Protein AF-A0A9Q3JWG4-F1 (afdb_monomer_lite)

pLDDT: mean 86.57, std 13.25, range [46.72, 96.75]

Secondary structure (DSSP, 8-state):
------------SS-TTHHHHHHHHHHHTT-B-SHHHHHHHHHHHHHHHHHHHHTTS-S-GGGGHHHHHHTB-HHHHHHHHHHHHHTT-SEEPTTS-EE---HHHHHHHHHHHHHHHHHHHHHHHHTT--

Foldseek 3Di:
DDDDPDPPPPPLPDDLCRLVVLLVVLVVVQADDALVSLVVSVVSLVVHVVSCCVVVSDVDSLVCLVSNLSRHHPVLSVQLVVVCVVVVQWDQDPVRDTDHHDPVVSSVSSNVSNVVVVVVVVVVVVVVVD

Radius of gyration: 19.35 Å; chains: 1; bounding box: 46×36×69 Å

Sequence (130 aa):
MISKWGKVEPERRHRKDSLTRLFNKTQQEAGVKSLSQSRKFIGEYDIISKYLLKYGYIKKENDYHQDVCDSLSPEIRISVTKEMIKDRNMVQAKDGGYILPEMDILRNYIEAELEAAVVIKRKSQLSKSD

Structure (mmCIF, N/CA/C/O backbone):
data_AF-A0A9Q3JWG4-F1
#
_entry.id   AF-A0A9Q3JWG4-F1
#
loop_
_atom_site.group_PDB
_atom_site.id
_atom_site.type_symbol
_atom_site.label_atom_id
_atom_site.label_alt_id
_atom_site.label_comp_id
_atom_site.label_asym_id
_atom_site.label_entity_id
_atom_site.label_seq_id
_atom_site.pdbx_PDB_ins_code
_atom_site.Cartn_x
_atom_site.Cartn_y
_atom_site.Cartn_z
_atom_site.occupancy
_atom_site.B_iso_or_equiv
_atom_site.auth_seq_id
_atom_site.auth_comp_id
_atom_site.auth_asym_id
_atom_site.auth_atom_id
_atom_site.pdbx_PDB_model_num
ATOM 1 N N . MET A 1 1 ? 15.812 2.606 -52.694 1.00 49.75 1 MET A N 1
ATOM 2 C CA . MET A 1 1 ? 16.670 2.526 -51.485 1.00 49.75 1 MET A CA 1
ATOM 3 C C . MET A 1 1 ? 16.708 3.941 -50.912 1.00 49.75 1 MET A C 1
ATOM 5 O O . MET A 1 1 ? 16.956 4.839 -51.692 1.00 49.75 1 MET A O 1
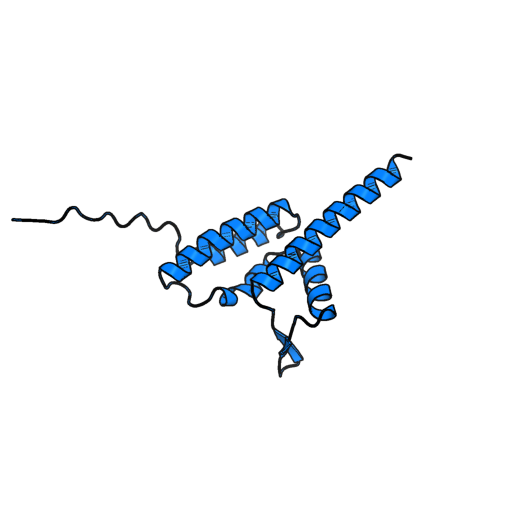ATOM 9 N N . ILE A 1 2 ? 16.356 4.270 -49.669 1.00 47.28 2 ILE A N 1
ATOM 10 C CA . ILE A 1 2 ? 16.669 3.655 -48.375 1.00 47.28 2 ILE A CA 1
ATOM 11 C C . ILE A 1 2 ? 15.504 3.938 -47.408 1.00 47.28 2 ILE A C 1
ATOM 13 O O . ILE A 1 2 ? 15.037 5.066 -47.284 1.00 47.28 2 ILE A O 1
ATOM 17 N N . SER A 1 3 ? 15.047 2.897 -46.714 1.00 49.50 3 SER A N 1
ATOM 18 C CA . SER A 1 3 ? 14.184 2.994 -45.539 1.00 49.50 3 SER A CA 1
ATOM 19 C C . SER A 1 3 ? 14.944 3.598 -44.356 1.00 49.50 3 SER A C 1
ATOM 21 O O . SER A 1 3 ? 16.059 3.151 -44.086 1.00 49.50 3 SER A O 1
ATOM 23 N N . LYS A 1 4 ? 14.294 4.478 -43.591 1.00 46.72 4 LYS A N 1
ATOM 24 C CA . LYS A 1 4 ? 14.112 4.384 -42.127 1.00 46.72 4 LYS A CA 1
ATOM 25 C C . LYS A 1 4 ? 13.615 5.738 -41.630 1.00 46.72 4 LYS A C 1
ATOM 27 O O . LYS A 1 4 ? 14.389 6.598 -41.230 1.00 46.72 4 LYS A O 1
ATOM 32 N N . TRP A 1 5 ? 12.293 5.897 -41.635 1.00 53.66 5 TRP A N 1
ATOM 33 C CA . TRP A 1 5 ? 11.645 6.790 -40.687 1.00 53.66 5 TRP A CA 1
ATOM 34 C C . TRP A 1 5 ? 12.121 6.361 -39.301 1.00 53.66 5 TRP A C 1
ATOM 36 O O . TRP A 1 5 ? 11.843 5.239 -38.868 1.00 53.66 5 TRP A O 1
ATOM 46 N N . GLY A 1 6 ? 12.937 7.206 -38.672 1.00 48.88 6 GLY A N 1
ATOM 47 C CA . GLY A 1 6 ? 13.357 7.021 -37.297 1.00 48.88 6 GLY A CA 1
ATOM 48 C C . GLY A 1 6 ? 12.096 6.908 -36.462 1.00 48.88 6 GLY A C 1
ATOM 49 O O . GLY A 1 6 ? 11.354 7.877 -36.325 1.00 48.88 6 GLY A O 1
ATOM 50 N N . LYS A 1 7 ? 11.818 5.706 -35.954 1.00 48.50 7 LYS A N 1
ATOM 51 C CA . LYS A 1 7 ? 10.892 5.544 -34.842 1.00 48.50 7 LYS A CA 1
ATOM 52 C C . LYS A 1 7 ? 11.484 6.395 -33.730 1.00 48.50 7 LYS A C 1
ATOM 54 O O . LYS A 1 7 ? 12.449 5.974 -33.101 1.00 48.50 7 LYS A O 1
ATOM 59 N N . VAL A 1 8 ? 10.972 7.612 -33.566 1.00 52.56 8 VAL A N 1
ATOM 60 C CA . VAL A 1 8 ? 11.177 8.382 -32.348 1.00 52.56 8 VAL A CA 1
ATOM 61 C C . VAL A 1 8 ? 10.618 7.467 -31.275 1.00 52.56 8 VAL A C 1
ATOM 63 O O . VAL A 1 8 ? 9.410 7.227 -31.227 1.00 52.56 8 VAL A O 1
ATOM 66 N N . GLU A 1 9 ? 11.508 6.811 -30.534 1.00 53.81 9 GLU A N 1
ATOM 67 C CA . GLU A 1 9 ? 11.111 6.067 -29.352 1.00 53.81 9 GLU A CA 1
ATOM 68 C C . GLU A 1 9 ? 10.248 7.027 -28.538 1.00 53.81 9 GLU A C 1
ATOM 70 O O . GLU A 1 9 ? 10.691 8.157 -28.306 1.00 53.81 9 GLU A O 1
ATOM 75 N N . PRO A 1 10 ? 9.000 6.655 -28.197 1.00 56.09 10 PRO A N 1
ATOM 76 C CA . PRO A 1 10 ? 8.144 7.550 -27.442 1.00 56.09 10 PRO A CA 1
ATOM 77 C C . PRO A 1 10 ? 8.937 7.989 -26.216 1.00 56.09 10 PRO A C 1
ATOM 79 O O . PRO A 1 10 ? 9.496 7.128 -25.527 1.00 56.09 10 PRO A O 1
ATOM 82 N N . GLU A 1 11 ? 9.055 9.308 -26.008 1.00 59.81 11 GLU A N 1
ATOM 83 C CA . GLU A 1 11 ? 9.800 9.877 -24.884 1.00 59.81 11 GLU A CA 1
ATOM 84 C C . GLU A 1 11 ? 9.514 9.046 -23.637 1.00 59.81 11 GLU A C 1
ATOM 86 O O . GLU A 1 11 ? 8.351 8.772 -23.322 1.00 59.81 11 GLU A O 1
ATOM 91 N N . ARG A 1 12 ? 10.580 8.561 -22.988 1.00 66.75 12 ARG A N 1
ATOM 92 C CA . ARG A 1 12 ? 10.476 7.619 -21.870 1.00 66.75 12 ARG A CA 1
ATOM 93 C C . ARG A 1 12 ? 9.573 8.220 -20.797 1.00 66.75 12 ARG A C 1
ATOM 95 O O . ARG A 1 12 ? 10.020 9.053 -20.010 1.00 66.75 12 ARG A O 1
ATOM 102 N N . ARG A 1 13 ? 8.308 7.788 -20.775 1.00 79.00 13 ARG A N 1
ATOM 103 C CA . ARG A 1 13 ? 7.252 8.383 -19.944 1.00 79.00 13 ARG A CA 1
ATOM 104 C C . ARG A 1 13 ? 7.598 8.313 -18.457 1.00 79.00 13 ARG A C 1
ATOM 106 O O . ARG A 1 13 ? 7.300 9.242 -17.715 1.00 79.00 13 ARG A O 1
ATOM 113 N N . HIS A 1 14 ? 8.261 7.232 -18.042 1.00 87.69 14 HIS A N 1
ATOM 114 C CA . HIS A 1 14 ? 8.742 7.036 -16.677 1.00 87.69 14 HIS A CA 1
ATOM 115 C C . HIS A 1 14 ? 10.211 6.600 -16.661 1.00 87.69 14 HIS A C 1
ATOM 117 O O . HIS A 1 14 ? 10.724 5.998 -17.610 1.00 87.69 14 HIS A O 1
ATOM 123 N N . ARG A 1 15 ? 10.891 6.927 -15.562 1.00 90.00 15 ARG A N 1
ATOM 124 C CA . ARG A 1 15 ? 12.293 6.599 -15.285 1.00 90.00 15 ARG A CA 1
ATOM 125 C C . ARG A 1 15 ? 12.361 5.481 -14.243 1.00 90.00 15 ARG A C 1
ATOM 127 O O . ARG A 1 15 ? 11.396 5.255 -13.521 1.00 90.00 15 ARG A O 1
ATOM 134 N N . LYS A 1 16 ? 13.513 4.809 -14.131 1.00 87.75 16 LYS A N 1
ATOM 135 C CA . LYS A 1 16 ? 13.725 3.719 -13.154 1.00 87.75 16 LYS A CA 1
ATOM 136 C C . LYS A 1 16 ? 13.395 4.125 -11.712 1.00 87.75 16 LYS A C 1
ATOM 138 O O . LYS A 1 16 ? 12.935 3.301 -10.939 1.00 87.75 16 LYS A O 1
ATOM 143 N N . ASP A 1 17 ? 13.612 5.390 -11.370 1.00 91.75 17 ASP A N 1
ATOM 144 C CA . ASP A 1 17 ? 13.388 5.967 -10.045 1.00 91.75 17 ASP A CA 1
ATOM 145 C C . ASP A 1 17 ? 11.983 6.572 -9.865 1.00 91.75 17 ASP A C 1
ATOM 147 O O . ASP A 1 17 ? 11.707 7.192 -8.841 1.00 91.75 17 ASP A O 1
ATOM 151 N N . SER A 1 18 ? 11.076 6.422 -10.839 1.00 94.12 18 SER A N 1
ATOM 152 C CA . SER A 1 18 ? 9.738 7.022 -10.775 1.00 94.12 18 SER A CA 1
ATOM 153 C C . SER A 1 18 ? 8.909 6.530 -9.585 1.00 94.12 18 SER A C 1
ATOM 155 O O . SER A 1 18 ? 8.219 7.350 -8.985 1.00 94.12 18 SER A O 1
ATOM 157 N N . LEU A 1 19 ? 9.006 5.249 -9.204 1.00 95.06 19 LEU A N 1
ATOM 158 C CA . LEU A 1 19 ? 8.323 4.731 -8.009 1.00 95.06 19 LEU A CA 1
ATOM 159 C C . LEU A 1 19 ? 8.909 5.324 -6.726 1.00 95.06 19 LEU A C 1
ATOM 161 O O . LEU A 1 19 ? 8.174 5.862 -5.910 1.00 95.06 19 LEU A O 1
ATOM 165 N N . THR A 1 20 ? 10.236 5.344 -6.591 1.00 94.31 20 THR A N 1
ATOM 166 C CA . THR A 1 20 ? 10.908 5.966 -5.441 1.00 94.31 20 THR A CA 1
ATOM 167 C C . THR A 1 20 ? 10.521 7.438 -5.280 1.00 94.31 20 THR A C 1
ATOM 169 O O . THR A 1 20 ? 10.262 7.899 -4.172 1.00 94.31 20 THR A O 1
ATOM 172 N N . ARG A 1 21 ? 10.425 8.190 -6.386 1.00 95.75 21 ARG A N 1
ATOM 173 C CA . ARG A 1 21 ? 9.953 9.583 -6.354 1.00 95.75 21 ARG A CA 1
ATOM 174 C C . ARG A 1 21 ? 8.501 9.695 -5.898 1.00 95.75 21 ARG A C 1
ATOM 176 O O . ARG A 1 21 ? 8.196 10.629 -5.162 1.00 95.75 21 ARG A O 1
ATOM 183 N N . LEU A 1 22 ? 7.632 8.782 -6.337 1.00 96.75 22 LEU A N 1
ATOM 184 C CA . LEU A 1 22 ? 6.239 8.731 -5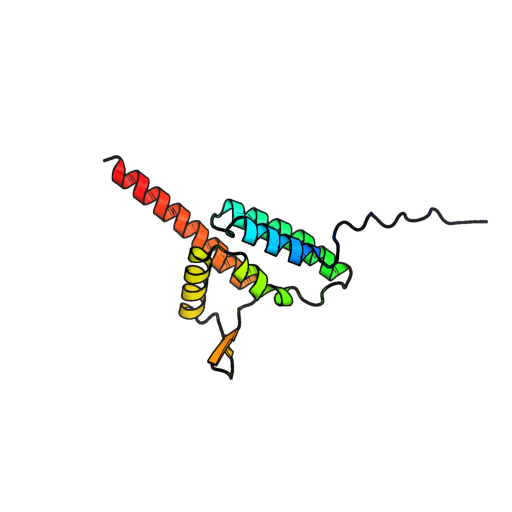.898 1.00 96.75 22 LEU A CA 1
ATOM 185 C C . LEU A 1 22 ? 6.168 8.528 -4.378 1.00 96.75 22 LEU A C 1
ATOM 187 O O . LEU A 1 22 ? 5.575 9.362 -3.701 1.00 96.75 22 LEU A O 1
ATOM 191 N N . PHE A 1 23 ? 6.838 7.506 -3.839 1.00 96.31 23 PHE A N 1
ATOM 192 C CA . PHE A 1 23 ? 6.831 7.215 -2.399 1.00 96.31 23 PHE A CA 1
ATOM 193 C C . PHE A 1 23 ? 7.376 8.379 -1.571 1.00 96.31 23 PHE A C 1
ATOM 195 O O . PHE A 1 23 ? 6.709 8.853 -0.654 1.00 96.31 23 PHE A O 1
ATOM 202 N N . ASN A 1 24 ? 8.538 8.919 -1.953 1.00 95.25 24 ASN A N 1
ATOM 203 C CA . ASN A 1 24 ? 9.152 10.043 -1.247 1.00 95.25 24 ASN A CA 1
ATOM 204 C C . ASN A 1 24 ? 8.243 11.275 -1.231 1.00 95.25 24 ASN A C 1
ATOM 206 O O . ASN A 1 24 ? 8.102 11.929 -0.200 1.00 95.25 24 ASN A O 1
ATOM 210 N N . LYS A 1 25 ? 7.605 11.589 -2.364 1.00 96.62 25 LYS A N 1
ATOM 211 C CA . LYS A 1 25 ? 6.647 12.694 -2.449 1.00 96.62 25 LYS A CA 1
ATOM 212 C C . LYS A 1 25 ? 5.453 12.452 -1.526 1.00 96.62 25 LYS A C 1
ATOM 214 O O . LYS A 1 25 ? 5.070 13.344 -0.777 1.00 96.62 25 LYS A O 1
ATOM 219 N N . THR A 1 26 ? 4.880 11.252 -1.552 1.00 96.19 26 THR A N 1
ATOM 220 C CA . THR A 1 26 ? 3.738 10.900 -0.702 1.00 96.19 26 THR A CA 1
ATOM 221 C C . THR A 1 26 ? 4.088 10.991 0.783 1.00 96.19 26 THR A C 1
ATOM 223 O O . THR A 1 26 ? 3.311 11.543 1.560 1.00 96.19 26 THR A O 1
ATOM 226 N N . GLN A 1 27 ? 5.276 10.537 1.182 1.00 93.12 27 GLN A N 1
ATOM 227 C CA . GLN A 1 27 ? 5.751 10.655 2.561 1.00 93.12 27 GLN A CA 1
ATOM 228 C C . GLN A 1 27 ? 5.991 12.113 2.980 1.00 93.12 27 GLN A C 1
ATOM 230 O O . GLN A 1 27 ? 5.626 12.494 4.092 1.00 93.12 27 GLN A O 1
ATOM 235 N N . GLN A 1 28 ? 6.528 12.953 2.089 1.00 94.00 28 GLN A N 1
ATOM 236 C CA . GLN A 1 28 ? 6.669 14.397 2.333 1.00 94.00 28 GLN A CA 1
ATOM 237 C C . GLN A 1 28 ? 5.314 15.092 2.545 1.00 94.00 28 GLN A C 1
ATOM 239 O O . GLN A 1 28 ? 5.224 16.048 3.311 1.00 94.00 28 GLN A O 1
ATOM 244 N N . GLU A 1 29 ? 4.247 14.586 1.925 1.00 94.25 29 GLU A N 1
ATOM 245 C CA . GLU A 1 29 ? 2.867 15.062 2.092 1.00 94.25 29 GLU A CA 1
ATOM 246 C C . GLU A 1 29 ? 2.147 14.440 3.316 1.00 94.25 29 GLU A C 1
ATOM 248 O O . GLU A 1 29 ? 0.917 14.488 3.413 1.00 94.25 29 GLU A O 1
ATOM 253 N N . ALA A 1 30 ? 2.907 13.891 4.275 1.00 93.38 30 ALA A N 1
ATOM 254 C CA . ALA A 1 30 ? 2.439 13.205 5.488 1.00 93.38 30 ALA A CA 1
ATOM 255 C C . ALA A 1 30 ? 1.687 11.878 5.248 1.00 93.38 30 ALA A C 1
ATOM 257 O O . ALA A 1 30 ? 0.967 11.394 6.128 1.00 93.38 30 ALA A O 1
ATOM 258 N N . GLY A 1 31 ? 1.880 11.273 4.077 1.00 95.19 31 GLY A N 1
ATOM 259 C CA . GLY A 1 31 ? 1.326 9.974 3.720 1.00 95.19 31 GLY A CA 1
ATOM 260 C C . GLY A 1 31 ? -0.147 9.998 3.305 1.00 95.19 31 GLY A C 1
ATOM 261 O O . GLY A 1 31 ? -0.873 10.991 3.426 1.00 95.19 31 GLY A O 1
ATOM 262 N N . VAL A 1 32 ? -0.609 8.857 2.798 1.00 96.19 32 VAL A N 1
ATOM 263 C CA . VAL A 1 32 ? -2.007 8.648 2.406 1.00 96.19 32 VAL A CA 1
ATOM 264 C C . VAL A 1 32 ? -2.888 8.538 3.652 1.00 96.19 32 VAL A C 1
ATOM 266 O O . VAL A 1 32 ? -2.728 7.618 4.449 1.00 96.19 32 VAL A O 1
ATOM 269 N N . LYS A 1 33 ? -3.850 9.459 3.801 1.00 94.88 33 LYS A N 1
ATOM 270 C CA . LYS A 1 33 ? -4.779 9.522 4.950 1.00 94.88 33 LYS A CA 1
ATOM 271 C C . LYS A 1 33 ? -6.259 9.589 4.567 1.00 94.88 33 LYS A C 1
ATOM 273 O O . LYS A 1 33 ? -7.117 9.767 5.424 1.00 94.88 33 LYS A O 1
ATOM 278 N N . SER A 1 34 ? -6.580 9.529 3.276 1.00 94.06 34 SER A N 1
ATOM 279 C CA . SER A 1 34 ? -7.959 9.629 2.791 1.00 94.06 34 SER A CA 1
ATOM 280 C C . SER A 1 34 ? -8.192 8.769 1.558 1.00 94.06 34 SER A C 1
ATOM 282 O O . SER A 1 34 ? -7.267 8.506 0.788 1.00 94.06 34 SER A O 1
ATOM 284 N N . LEU A 1 35 ? -9.453 8.397 1.333 1.00 93.31 35 LEU A N 1
ATOM 285 C CA . LEU A 1 35 ? -9.866 7.582 0.189 1.00 93.31 35 LEU A CA 1
ATOM 286 C C . LEU A 1 35 ? -9.472 8.214 -1.158 1.00 93.31 35 LEU A C 1
ATOM 288 O O . LEU A 1 35 ? -8.973 7.533 -2.048 1.00 93.31 35 LEU A O 1
ATOM 292 N N . SER A 1 36 ? -9.629 9.536 -1.294 1.00 93.56 36 SER A N 1
ATOM 293 C CA . SER A 1 36 ? -9.237 10.268 -2.509 1.00 93.56 36 SER A CA 1
ATOM 294 C C . SER A 1 36 ? -7.724 10.217 -2.753 1.00 93.56 36 SER A C 1
ATOM 296 O O . SER A 1 36 ? -7.279 9.928 -3.865 1.00 93.56 36 SER A O 1
ATOM 298 N N . GLN A 1 37 ? -6.921 10.428 -1.702 1.00 95.62 37 GLN A N 1
ATOM 299 C CA . GLN A 1 37 ? -5.464 10.315 -1.799 1.00 95.62 37 GLN A CA 1
ATOM 300 C C . GLN A 1 37 ? -5.028 8.891 -2.147 1.00 95.62 3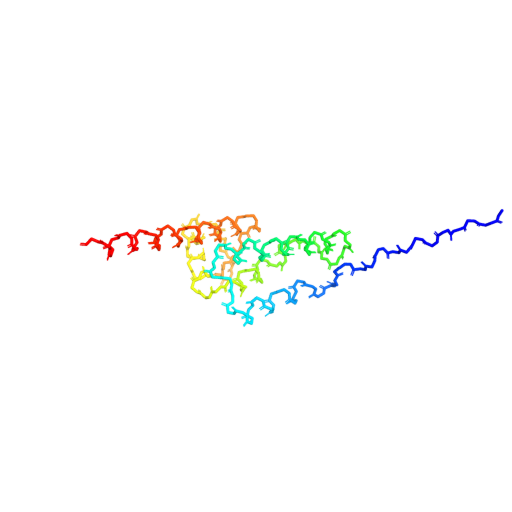7 GLN A C 1
ATOM 302 O O . GLN A 1 37 ? -4.134 8.737 -2.970 1.00 95.62 37 GLN A O 1
ATOM 307 N N . SER A 1 38 ? -5.677 7.871 -1.577 1.00 95.00 38 SER A N 1
ATOM 308 C CA . SER A 1 38 ? -5.379 6.468 -1.881 1.00 95.00 38 SER A CA 1
ATOM 309 C C . SER A 1 38 ? -5.639 6.144 -3.345 1.00 95.00 38 SER A C 1
ATOM 311 O O . SER A 1 38 ? -4.741 5.677 -4.037 1.00 95.00 38 SER A O 1
ATOM 313 N N . ARG A 1 39 ? -6.816 6.502 -3.873 1.00 94.69 39 ARG A N 1
ATOM 314 C CA . ARG A 1 39 ? -7.153 6.272 -5.288 1.00 94.69 39 ARG A CA 1
ATOM 315 C C . ARG A 1 39 ? -6.176 6.955 -6.238 1.00 94.69 39 ARG A C 1
ATOM 317 O O . ARG A 1 39 ? -5.758 6.354 -7.224 1.00 94.69 39 ARG A O 1
ATOM 324 N N . LYS A 1 40 ? -5.778 8.191 -5.925 1.00 95.69 40 LYS A N 1
ATOM 325 C CA . LYS A 1 40 ? -4.761 8.911 -6.698 1.00 95.69 40 LYS A CA 1
ATOM 326 C C . LYS A 1 40 ? -3.404 8.206 -6.634 1.00 95.69 40 LYS A C 1
ATOM 328 O O . LYS A 1 40 ? -2.802 7.962 -7.674 1.00 95.69 40 LYS A O 1
ATOM 333 N N . PHE A 1 41 ? -2.945 7.865 -5.433 1.00 96.38 41 PHE A N 1
ATOM 334 C CA . PHE A 1 41 ? -1.665 7.200 -5.209 1.00 96.38 41 PHE A CA 1
ATOM 335 C C . PHE A 1 41 ? -1.593 5.835 -5.906 1.00 96.38 41 PHE A C 1
ATOM 337 O O . PHE A 1 41 ? -0.660 5.601 -6.668 1.00 96.38 41 PHE A O 1
ATOM 344 N N . ILE A 1 42 ? -2.597 4.972 -5.720 1.00 95.06 42 ILE A N 1
ATOM 345 C CA . ILE A 1 42 ? -2.667 3.649 -6.355 1.00 95.06 42 ILE A CA 1
ATOM 346 C C . ILE A 1 42 ? -2.761 3.771 -7.879 1.00 95.06 42 ILE A C 1
ATOM 348 O O . ILE A 1 42 ? -2.088 3.028 -8.588 1.00 95.06 42 ILE A O 1
ATOM 352 N N . GLY A 1 43 ? -3.521 4.741 -8.397 1.00 94.94 43 GLY A N 1
ATOM 353 C CA . GLY A 1 43 ? -3.586 5.002 -9.835 1.00 94.94 43 GLY A CA 1
ATOM 354 C C . GLY A 1 43 ? -2.236 5.424 -10.426 1.00 94.94 43 GLY A C 1
ATOM 355 O O . GLY A 1 43 ? -1.827 4.905 -11.465 1.00 94.94 43 GLY A O 1
ATOM 356 N N . GLU A 1 44 ? -1.514 6.334 -9.763 1.00 95.62 44 GLU A N 1
ATOM 357 C CA . GLU A 1 44 ? -0.161 6.733 -10.175 1.00 95.62 44 GLU A CA 1
ATOM 358 C C . GLU A 1 44 ? 0.825 5.557 -10.078 1.00 95.62 44 GLU A C 1
ATOM 360 O O . GLU A 1 44 ? 1.575 5.308 -11.026 1.00 95.62 44 GLU A O 1
ATOM 365 N N . TYR A 1 45 ? 0.781 4.798 -8.979 1.00 95.50 45 TYR A N 1
ATOM 366 C CA . TYR A 1 45 ? 1.585 3.594 -8.783 1.00 95.50 45 TYR A CA 1
ATOM 367 C C . TYR A 1 45 ? 1.354 2.579 -9.908 1.00 95.50 45 TYR A C 1
ATOM 369 O O . TYR A 1 45 ? 2.323 2.148 -10.524 1.00 95.50 45 TYR A O 1
ATOM 377 N N . ASP A 1 46 ? 0.098 2.269 -10.244 1.00 94.12 46 ASP A N 1
ATOM 378 C CA . ASP A 1 46 ? -0.270 1.320 -11.301 1.00 94.12 46 ASP A CA 1
ATOM 379 C C . ASP A 1 46 ? 0.273 1.710 -12.670 1.00 94.12 46 ASP A C 1
ATOM 381 O O . ASP A 1 46 ? 0.744 0.868 -13.437 1.00 94.12 46 ASP A O 1
ATOM 385 N N . ILE A 1 47 ? 0.178 2.993 -13.010 1.00 94.38 47 ILE A N 1
ATOM 386 C CA . ILE A 1 47 ? 0.663 3.501 -14.293 1.00 94.38 47 ILE A CA 1
ATOM 387 C C . ILE A 1 47 ? 2.186 3.345 -14.370 1.00 94.38 47 ILE A C 1
ATOM 389 O O . ILE A 1 47 ? 2.712 2.884 -15.389 1.00 94.38 47 ILE A O 1
ATOM 393 N N . ILE A 1 48 ? 2.892 3.701 -13.293 1.00 94.94 48 ILE A N 1
ATOM 394 C CA . ILE A 1 48 ? 4.351 3.628 -13.235 1.00 94.94 48 ILE A CA 1
ATOM 395 C C . ILE A 1 48 ? 4.815 2.165 -13.200 1.00 94.94 48 ILE A C 1
ATOM 397 O O . ILE A 1 48 ? 5.661 1.790 -14.011 1.00 94.94 48 ILE A O 1
ATOM 401 N N . SER A 1 49 ? 4.272 1.326 -12.316 1.00 93.56 49 SER A N 1
ATOM 402 C CA . SER A 1 49 ? 4.686 -0.072 -12.137 1.00 93.56 49 SER A CA 1
ATOM 403 C C . SER A 1 49 ? 4.480 -0.886 -13.416 1.00 93.56 49 SER A C 1
ATOM 405 O O . SER A 1 49 ? 5.412 -1.552 -13.872 1.00 93.56 49 SER A O 1
ATOM 407 N N . LYS A 1 50 ? 3.326 -0.741 -14.086 1.00 93.00 50 LYS A N 1
ATOM 408 C CA . LYS A 1 50 ? 3.050 -1.385 -15.383 1.00 93.00 50 LYS A CA 1
ATOM 409 C C . LYS A 1 50 ? 4.051 -0.966 -16.451 1.00 93.00 50 LYS A C 1
ATOM 411 O O . LYS A 1 50 ? 4.503 -1.803 -17.234 1.00 93.00 50 LYS A O 1
ATOM 416 N N . TYR A 1 51 ? 4.421 0.316 -16.493 1.00 93.75 51 TYR A N 1
ATOM 417 C CA . TYR A 1 51 ? 5.463 0.784 -17.401 1.00 93.75 51 TYR A CA 1
ATOM 418 C C . TYR A 1 51 ? 6.815 0.145 -17.057 1.00 93.75 51 TYR A C 1
ATOM 420 O O . TYR A 1 51 ? 7.473 -0.409 -17.935 1.00 93.75 51 TYR A O 1
ATOM 428 N N . LEU A 1 52 ? 7.231 0.178 -15.791 1.00 92.75 52 LEU A N 1
ATOM 429 C CA . LEU A 1 52 ? 8.528 -0.357 -15.381 1.00 92.75 52 LEU A CA 1
ATOM 430 C C . LEU A 1 52 ? 8.642 -1.870 -15.622 1.00 92.75 52 LEU A C 1
ATOM 432 O O . LEU A 1 52 ? 9.687 -2.314 -16.094 1.00 92.75 52 LEU A O 1
ATOM 436 N N . LEU A 1 53 ? 7.575 -2.640 -15.386 1.00 92.62 53 LEU A N 1
ATOM 437 C CA . LEU A 1 53 ? 7.503 -4.068 -15.713 1.00 92.62 53 LEU A CA 1
ATOM 438 C C . LEU A 1 53 ? 7.636 -4.301 -17.220 1.00 92.62 53 LEU A C 1
ATOM 440 O O . LEU A 1 53 ? 8.478 -5.083 -17.657 1.00 92.62 53 LEU A O 1
ATOM 444 N N . LYS A 1 54 ? 6.851 -3.577 -18.031 1.00 92.31 54 LYS A N 1
ATOM 445 C CA . LYS A 1 54 ? 6.850 -3.716 -19.497 1.00 92.31 54 LYS A CA 1
ATOM 446 C C . LYS A 1 54 ? 8.231 -3.488 -20.115 1.00 92.31 54 LYS A C 1
ATOM 448 O O . LYS A 1 54 ? 8.570 -4.137 -21.100 1.00 92.31 54 LYS A O 1
ATOM 453 N N . TYR A 1 55 ? 9.011 -2.566 -19.555 1.00 90.88 55 TYR A N 1
ATOM 454 C CA . TYR A 1 55 ? 10.355 -2.236 -20.033 1.00 90.88 55 TYR A CA 1
ATOM 455 C C . TYR A 1 55 ? 11.477 -2.945 -19.254 1.00 90.88 55 TYR A C 1
ATOM 457 O O . TYR A 1 55 ? 12.649 -2.631 -19.456 1.00 90.88 55 TYR A O 1
ATOM 465 N N . GLY A 1 56 ? 11.144 -3.902 -18.379 1.00 89.94 56 GLY A N 1
ATOM 466 C CA . GLY A 1 56 ? 12.122 -4.722 -17.657 1.00 89.94 56 GLY A CA 1
ATOM 467 C C . GLY A 1 56 ? 12.959 -3.955 -16.631 1.00 89.94 56 GLY A C 1
ATOM 468 O O . GLY A 1 56 ? 14.056 -4.386 -16.278 1.00 89.94 56 GLY A O 1
ATOM 469 N N . TYR A 1 57 ? 12.476 -2.804 -16.163 1.00 90.12 57 TYR A N 1
ATOM 470 C CA . TYR A 1 57 ? 13.133 -2.031 -15.110 1.00 90.12 57 TYR A CA 1
ATOM 471 C C . TYR A 1 57 ? 12.922 -2.631 -13.722 1.00 90.12 57 TYR A C 1
ATOM 473 O O . TYR A 1 57 ? 13.784 -2.463 -12.863 1.00 90.12 57 TYR A O 1
ATOM 481 N N . ILE A 1 58 ? 11.813 -3.343 -13.530 1.00 89.62 58 ILE A N 1
ATOM 482 C CA . ILE A 1 58 ? 11.497 -4.114 -12.325 1.00 89.62 58 ILE A CA 1
ATOM 483 C C . ILE A 1 58 ? 11.037 -5.510 -12.743 1.00 89.62 58 ILE A C 1
ATOM 485 O O . ILE A 1 58 ? 10.584 -5.699 -13.875 1.00 89.62 58 ILE A O 1
ATOM 489 N N . LYS A 1 59 ? 11.193 -6.498 -11.858 1.00 86.44 59 LYS A N 1
ATOM 490 C CA . LYS A 1 59 ? 10.885 -7.904 -12.167 1.00 86.44 59 LYS A CA 1
ATOM 491 C C . LYS A 1 59 ? 9.502 -8.316 -11.683 1.00 86.44 59 LYS A C 1
ATOM 493 O O . LYS A 1 59 ? 8.864 -9.139 -12.335 1.00 86.44 59 LYS A O 1
ATOM 498 N N . LYS A 1 60 ? 9.065 -7.776 -10.545 1.00 86.44 60 LYS A N 1
ATOM 499 C CA . LYS A 1 60 ? 7.773 -8.066 -9.928 1.00 86.44 60 LYS A CA 1
ATOM 500 C C . LYS A 1 60 ? 7.207 -6.801 -9.298 1.00 86.44 60 LYS A C 1
ATOM 502 O O . LYS A 1 60 ? 7.951 -5.921 -8.880 1.00 86.44 60 LYS A O 1
ATOM 507 N N . GLU A 1 61 ? 5.885 -6.725 -9.236 1.00 78.81 61 GLU A N 1
ATOM 508 C CA . GLU A 1 61 ? 5.189 -5.647 -8.530 1.00 78.81 61 GLU A CA 1
ATOM 509 C C . GLU A 1 61 ? 5.420 -5.742 -7.012 1.00 78.81 61 GLU A C 1
ATOM 511 O O . GLU A 1 61 ? 5.597 -4.726 -6.339 1.00 78.81 61 GLU A O 1
ATOM 516 N N . ASN A 1 62 ? 5.550 -6.976 -6.508 1.00 81.75 62 ASN A N 1
ATOM 517 C CA . ASN A 1 62 ? 5.682 -7.252 -5.081 1.00 81.75 62 ASN A CA 1
ATOM 518 C C . ASN A 1 62 ? 6.944 -6.721 -4.415 1.00 81.75 62 ASN A C 1
ATOM 520 O O . ASN A 1 62 ? 6.995 -6.618 -3.191 1.00 81.75 62 ASN A O 1
ATOM 524 N N . ASP A 1 63 ? 7.937 -6.336 -5.211 1.00 85.81 63 ASP A N 1
ATOM 525 C CA . ASP A 1 63 ? 9.169 -5.738 -4.708 1.00 85.81 63 ASP A CA 1
ATOM 526 C C . ASP A 1 63 ? 8.898 -4.402 -3.970 1.00 85.81 63 ASP A C 1
ATOM 528 O O . ASP A 1 63 ? 9.776 -3.921 -3.263 1.00 85.81 63 ASP A O 1
ATOM 532 N N . TYR A 1 64 ? 7.686 -3.833 -4.089 1.00 90.81 64 TYR A N 1
ATOM 533 C CA . TYR A 1 64 ? 7.296 -2.532 -3.529 1.00 90.81 64 TYR A CA 1
ATOM 534 C C . TYR A 1 64 ? 6.173 -2.573 -2.479 1.00 90.81 64 TYR A C 1
ATOM 536 O O . TYR A 1 64 ? 5.635 -1.522 -2.126 1.00 90.81 64 TYR A O 1
ATOM 544 N N . HIS A 1 65 ? 5.781 -3.746 -1.964 1.00 91.50 65 HIS A N 1
ATOM 545 C CA . HIS A 1 65 ? 4.722 -3.831 -0.937 1.00 91.50 65 HIS A CA 1
ATOM 546 C C . HIS A 1 65 ? 5.044 -2.991 0.296 1.00 91.50 65 HIS A C 1
ATOM 548 O O . HIS A 1 65 ? 4.185 -2.291 0.832 1.00 91.50 65 HIS A O 1
ATOM 554 N N . GLN A 1 66 ? 6.302 -3.061 0.732 1.00 92.00 66 GLN A N 1
ATOM 555 C CA . GLN A 1 66 ? 6.770 -2.328 1.895 1.00 92.00 66 GLN A CA 1
ATOM 556 C C . GLN A 1 66 ? 6.705 -0.818 1.646 1.00 92.00 6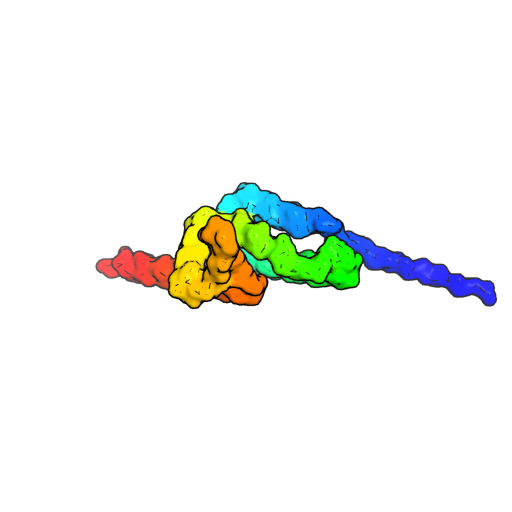6 GLN A C 1
ATOM 558 O O . GLN A 1 66 ? 6.163 -0.094 2.474 1.00 92.00 66 GLN A O 1
ATOM 563 N N . ASP A 1 67 ? 7.150 -0.350 0.476 1.00 94.94 67 ASP A N 1
ATOM 564 C CA . ASP A 1 67 ? 7.091 1.068 0.113 1.00 94.94 67 ASP A CA 1
ATOM 565 C C . ASP A 1 67 ? 5.652 1.600 0.023 1.00 94.94 67 ASP A C 1
ATOM 567 O O . ASP A 1 67 ? 5.373 2.735 0.415 1.00 94.94 67 ASP A O 1
ATOM 571 N N . VAL A 1 68 ? 4.715 0.779 -0.462 1.00 95.00 68 VAL A N 1
ATOM 572 C CA . VAL A 1 68 ? 3.283 1.112 -0.477 1.00 95.00 68 VAL A CA 1
ATOM 573 C C . VAL A 1 68 ? 2.750 1.244 0.949 1.00 95.00 68 VAL A C 1
ATOM 575 O O . VAL A 1 68 ? 2.117 2.253 1.262 1.00 95.00 68 VAL A O 1
ATOM 578 N N . CYS A 1 69 ? 3.050 0.283 1.827 1.00 93.75 69 CYS A N 1
ATOM 579 C CA . CYS A 1 69 ? 2.703 0.357 3.248 1.00 93.75 69 CYS A CA 1
ATOM 580 C C . CYS A 1 69 ? 3.299 1.597 3.926 1.00 93.75 69 CYS A C 1
ATOM 582 O O . CYS A 1 69 ? 2.613 2.273 4.692 1.00 93.75 69 CYS A O 1
ATOM 584 N N . ASP A 1 70 ? 4.555 1.926 3.633 1.00 94.06 70 ASP A N 1
ATOM 585 C CA . ASP A 1 70 ? 5.261 3.065 4.222 1.00 94.06 70 ASP A CA 1
ATOM 586 C C . ASP A 1 70 ? 4.853 4.418 3.631 1.00 94.06 70 ASP A C 1
ATOM 588 O O . ASP A 1 70 ? 5.161 5.463 4.208 1.00 94.06 70 ASP A O 1
ATOM 592 N N . SER A 1 71 ? 4.119 4.415 2.519 1.00 96.06 71 SER A N 1
ATOM 593 C CA . SER A 1 71 ? 3.498 5.610 1.939 1.00 96.06 71 SER A CA 1
ATOM 594 C C . SER A 1 71 ? 2.166 5.973 2.610 1.00 96.06 71 SER A C 1
ATOM 596 O O . SER A 1 71 ? 1.631 7.061 2.383 1.00 96.06 71 SER A O 1
ATOM 598 N N . LEU A 1 72 ? 1.607 5.092 3.442 1.00 96.56 72 LEU A N 1
ATOM 599 C CA . LEU A 1 72 ? 0.419 5.383 4.244 1.00 96.56 72 LEU A CA 1
ATOM 600 C C . LEU A 1 72 ? 0.761 6.333 5.396 1.00 96.56 72 LEU A C 1
ATOM 602 O O . LEU A 1 72 ? 1.885 6.348 5.902 1.00 96.56 72 LEU A O 1
ATOM 606 N N . SER A 1 73 ? -0.221 7.109 5.860 1.00 96.06 73 SER A N 1
ATOM 607 C CA . SER A 1 73 ? -0.042 7.838 7.116 1.00 96.06 73 SER A CA 1
ATOM 608 C C . SER A 1 73 ? 0.154 6.846 8.277 1.00 96.06 73 SER A C 1
ATOM 610 O O . SER A 1 73 ? -0.367 5.725 8.221 1.00 96.06 73 SER A O 1
ATOM 612 N N . PRO A 1 74 ? 0.869 7.222 9.355 1.00 94.88 74 PRO A N 1
ATOM 613 C CA . PRO A 1 74 ? 1.135 6.307 10.466 1.00 94.88 74 PRO A CA 1
ATOM 614 C C . PRO A 1 74 ? -0.130 5.678 11.064 1.00 94.88 74 PRO A C 1
ATOM 616 O O . PRO A 1 74 ? -0.131 4.490 11.378 1.00 94.88 74 PRO A O 1
ATOM 619 N N . GLU A 1 75 ? -1.208 6.456 11.175 1.00 93.44 75 GLU A N 1
ATOM 620 C CA . GLU A 1 75 ? -2.506 6.008 11.693 1.00 93.44 75 GLU A CA 1
ATOM 621 C C . GLU A 1 75 ? -3.117 4.911 10.813 1.00 93.44 75 GLU A C 1
ATOM 623 O O . GLU A 1 75 ? -3.446 3.832 11.309 1.00 93.44 75 GLU A O 1
ATOM 628 N N . ILE A 1 76 ? -3.194 5.153 9.499 1.00 95.75 76 ILE A N 1
ATOM 629 C CA . ILE A 1 76 ? -3.755 4.195 8.541 1.00 95.75 76 ILE A CA 1
ATOM 630 C C . ILE A 1 76 ? -2.877 2.948 8.456 1.00 95.75 76 ILE A C 1
ATOM 632 O O . ILE A 1 76 ? -3.396 1.837 8.503 1.00 95.75 76 ILE A O 1
ATOM 636 N N . ARG A 1 77 ? -1.548 3.105 8.416 1.00 95.00 77 ARG A N 1
ATOM 637 C CA . ARG A 1 77 ? -0.602 1.981 8.381 1.00 95.00 77 ARG A CA 1
ATOM 638 C C . ARG A 1 77 ? -0.788 1.046 9.571 1.00 95.00 77 ARG A C 1
ATOM 640 O O . ARG A 1 77 ? -0.838 -0.169 9.391 1.00 95.00 77 ARG A O 1
ATOM 647 N N . ILE A 1 78 ? -0.889 1.599 10.782 1.00 94.75 78 ILE A N 1
ATOM 648 C CA . ILE A 1 78 ? -1.108 0.810 12.000 1.00 94.75 78 ILE A CA 1
ATOM 649 C C . ILE A 1 78 ? -2.445 0.070 11.926 1.00 94.75 78 ILE A C 1
ATOM 651 O O . ILE A 1 78 ? -2.485 -1.116 12.247 1.00 94.75 78 ILE A O 1
ATOM 655 N N . SER A 1 79 ? -3.517 0.750 11.513 1.00 94.62 79 SER A N 1
ATOM 656 C CA . SER A 1 79 ? -4.853 0.150 11.442 1.00 94.62 79 SER A CA 1
ATOM 657 C C . SER A 1 79 ? -4.914 -0.992 10.420 1.00 94.62 79 SER A C 1
ATOM 659 O O . SER A 1 79 ? -5.228 -2.128 10.774 1.00 94.62 79 SER A O 1
ATOM 661 N N . VAL A 1 80 ? -4.451 -0.734 9.192 1.00 94.19 80 VAL A N 1
ATOM 662 C CA . VAL A 1 80 ? -4.359 -1.722 8.105 1.00 94.19 80 VAL A CA 1
ATOM 663 C C . VAL A 1 80 ? -3.522 -2.933 8.521 1.00 94.19 80 VAL A C 1
ATOM 665 O O . VAL A 1 80 ? -3.944 -4.071 8.336 1.00 94.19 80 VAL A O 1
ATOM 668 N N . THR A 1 81 ? -2.359 -2.716 9.145 1.00 92.69 81 THR A N 1
ATOM 669 C CA . THR A 1 81 ? -1.489 -3.816 9.600 1.00 92.69 81 THR A CA 1
ATOM 670 C C . THR A 1 81 ? -2.169 -4.671 10.668 1.00 92.69 81 THR A C 1
ATOM 672 O O . THR A 1 81 ? -2.078 -5.896 10.626 1.00 92.69 81 THR A O 1
ATOM 675 N N . LYS A 1 82 ? -2.880 -4.051 11.618 1.00 93.06 82 LYS A N 1
ATOM 676 C CA . LYS A 1 82 ? -3.611 -4.783 12.661 1.00 93.06 82 LYS A CA 1
ATOM 677 C C . LYS A 1 82 ? -4.705 -5.669 12.076 1.00 93.06 82 LYS A C 1
ATOM 679 O O . LYS A 1 82 ? -4.797 -6.827 12.479 1.00 93.06 82 LYS A O 1
ATOM 684 N N . GLU A 1 83 ? -5.495 -5.157 11.135 1.00 93.38 83 GLU A N 1
ATOM 685 C CA . GLU A 1 83 ? -6.552 -5.948 10.495 1.00 93.38 83 GLU A CA 1
ATOM 686 C C . GLU A 1 83 ? -5.967 -7.083 9.638 1.00 93.38 83 GLU A C 1
ATOM 688 O O . GLU A 1 83 ? -6.421 -8.220 9.747 1.00 93.38 83 GLU A O 1
ATOM 693 N N . MET A 1 84 ? -4.873 -6.848 8.901 1.00 94.19 84 MET A N 1
ATOM 694 C CA . MET A 1 84 ? -4.196 -7.920 8.152 1.00 94.19 84 MET A CA 1
ATOM 695 C C . MET A 1 84 ? -3.642 -9.036 9.056 1.00 94.19 84 MET A C 1
ATOM 697 O O . MET A 1 84 ? -3.730 -10.215 8.703 1.00 94.19 84 MET A O 1
ATOM 701 N N . ILE A 1 85 ? -3.079 -8.695 10.224 1.00 90.25 85 ILE A N 1
ATOM 702 C CA . ILE A 1 85 ? -2.610 -9.685 11.213 1.00 90.25 85 ILE A CA 1
ATOM 703 C C . ILE A 1 85 ? -3.793 -10.470 11.784 1.00 90.25 85 ILE A C 1
ATOM 705 O O . ILE A 1 85 ? -3.742 -11.698 11.872 1.00 90.25 85 ILE A O 1
ATOM 709 N N . LYS A 1 86 ? -4.858 -9.766 12.174 1.00 90.88 86 LYS A N 1
ATOM 710 C CA . LYS A 1 86 ? -6.068 -10.349 12.764 1.00 90.88 86 LYS A CA 1
ATOM 711 C C . LYS A 1 86 ? -6.727 -11.362 11.829 1.00 90.88 86 LYS A C 1
ATOM 713 O O . LYS A 1 86 ? -7.099 -12.444 12.279 1.00 90.88 86 LYS A O 1
ATOM 718 N N . ASP A 1 87 ? -6.770 -11.055 10.538 1.00 91.25 87 ASP A N 1
ATOM 719 C CA . ASP A 1 87 ? -7.332 -11.931 9.507 1.00 91.25 87 ASP A CA 1
ATOM 720 C C . ASP A 1 87 ? -6.352 -13.020 9.033 1.00 91.25 87 ASP A C 1
ATOM 722 O O . ASP A 1 87 ? -6.677 -13.804 8.143 1.00 91.25 87 ASP A O 1
ATOM 726 N N . ARG A 1 88 ? -5.156 -13.110 9.640 1.00 86.31 88 ARG A N 1
ATOM 727 C CA . ARG A 1 88 ? -4.078 -14.060 9.295 1.00 86.31 88 ARG A CA 1
ATOM 728 C C . ARG A 1 88 ? -3.593 -13.957 7.846 1.00 86.31 88 ARG A C 1
ATOM 730 O O . ARG A 1 88 ? -3.056 -14.921 7.305 1.00 86.31 88 ARG A O 1
ATOM 737 N N . ASN A 1 89 ? -3.731 -12.781 7.243 1.00 87.38 89 ASN A N 1
ATOM 738 C CA . ASN A 1 89 ? -3.257 -12.513 5.887 1.00 87.38 89 ASN A CA 1
ATOM 739 C C . ASN A 1 89 ? -1.778 -12.108 5.836 1.00 87.38 89 ASN A C 1
ATOM 741 O O . ASN A 1 89 ? -1.199 -12.046 4.756 1.00 87.38 89 ASN A O 1
ATOM 745 N N . MET A 1 90 ? -1.134 -11.889 6.986 1.00 87.69 90 MET A N 1
ATOM 746 C CA . MET A 1 90 ? 0.323 -11.774 7.074 1.00 87.69 90 MET A CA 1
ATOM 747 C C . MET A 1 90 ? 0.936 -13.101 7.520 1.00 87.69 90 MET A C 1
ATOM 749 O O . MET A 1 90 ? 0.628 -13.609 8.600 1.00 87.69 90 MET A O 1
ATOM 753 N N . VAL A 1 91 ? 1.832 -13.655 6.703 1.00 86.44 91 VAL A N 1
ATOM 754 C CA . VAL A 1 91 ? 2.530 -14.907 7.025 1.00 86.44 91 VAL A CA 1
ATOM 755 C C . VAL A 1 91 ? 3.662 -14.613 7.999 1.00 86.44 91 VAL A C 1
ATOM 757 O O . VAL A 1 91 ? 4.460 -13.708 7.767 1.00 86.44 91 VAL A O 1
ATOM 760 N N . GLN A 1 92 ? 3.768 -15.391 9.075 1.00 85.81 92 GLN A N 1
ATOM 761 C CA . GLN A 1 92 ? 4.895 -15.264 9.992 1.00 85.81 92 GLN A CA 1
ATOM 762 C C . GLN A 1 92 ? 6.173 -15.804 9.335 1.00 85.81 92 GLN A C 1
ATOM 764 O O . GLN A 1 92 ? 6.229 -16.949 8.878 1.00 85.81 92 GLN A O 1
ATOM 769 N N . ALA A 1 93 ? 7.202 -14.969 9.279 1.00 86.62 93 ALA A N 1
ATOM 770 C CA . ALA A 1 93 ? 8.526 -15.348 8.825 1.00 86.62 93 ALA A CA 1
ATOM 771 C C . ALA A 1 93 ? 9.254 -16.183 9.891 1.00 86.62 93 ALA A C 1
ATOM 773 O O . ALA A 1 93 ? 8.905 -16.195 11.072 1.00 86.62 93 ALA A O 1
ATOM 774 N N . LYS A 1 94 ? 10.303 -16.897 9.467 1.00 85.88 94 LYS A N 1
ATOM 775 C CA . LYS A 1 94 ? 11.087 -17.784 10.348 1.00 85.88 94 LYS A CA 1
ATOM 776 C C . LYS A 1 94 ? 11.818 -17.043 11.471 1.00 85.88 94 LYS A C 1
ATOM 778 O O . LYS A 1 94 ? 12.159 -17.659 12.473 1.00 85.88 94 LYS A O 1
ATOM 783 N N . ASP A 1 95 ? 12.069 -15.753 11.291 1.00 87.44 95 ASP A N 1
ATOM 784 C CA . ASP A 1 95 ? 12.679 -14.854 12.273 1.00 87.44 95 ASP A CA 1
ATOM 785 C C . ASP A 1 95 ? 11.649 -14.215 13.225 1.00 87.44 95 ASP A C 1
ATOM 787 O O . ASP A 1 95 ? 12.007 -13.395 14.066 1.00 87.44 95 ASP A O 1
ATOM 791 N N . GLY A 1 96 ? 10.370 -14.592 13.113 1.00 81.75 96 GLY A N 1
ATOM 792 C CA . GLY A 1 96 ? 9.281 -14.032 13.906 1.00 81.75 96 GLY A CA 1
ATOM 793 C C . GLY A 1 96 ? 8.705 -12.727 13.350 1.00 81.75 96 GLY A C 1
ATOM 794 O O . GLY A 1 96 ? 7.749 -12.214 13.934 1.00 81.75 96 GLY A O 1
ATOM 795 N N . GLY A 1 97 ? 9.232 -12.210 12.233 1.00 85.81 97 GLY A N 1
ATOM 796 C CA . GLY A 1 97 ? 8.643 -11.093 11.498 1.00 85.81 97 GLY A CA 1
ATOM 797 C C . GLY A 1 97 ? 7.358 -11.477 10.758 1.00 85.81 97 GLY A C 1
ATOM 798 O O . GLY A 1 97 ? 6.921 -12.628 10.782 1.00 85.81 97 GLY A O 1
ATOM 799 N N . TYR A 1 98 ? 6.759 -10.511 10.063 1.00 87.06 98 TYR A N 1
ATOM 800 C CA . TYR A 1 98 ? 5.583 -10.733 9.221 1.00 87.06 98 TYR A CA 1
ATOM 801 C C . TYR A 1 98 ? 5.886 -10.391 7.765 1.00 87.06 98 TYR A C 1
ATOM 803 O O . TYR A 1 98 ? 6.471 -9.352 7.466 1.00 87.06 98 TYR A O 1
ATOM 811 N N . ILE A 1 99 ? 5.453 -11.264 6.862 1.00 88.25 99 ILE A N 1
ATOM 812 C CA . ILE A 1 99 ? 5.526 -11.078 5.417 1.00 88.25 99 ILE A CA 1
ATOM 813 C C . ILE A 1 99 ? 4.216 -10.436 4.966 1.00 88.25 99 ILE A C 1
ATOM 815 O O . ILE A 1 99 ? 3.131 -10.931 5.287 1.00 88.25 99 ILE A O 1
ATOM 819 N N . LEU A 1 100 ? 4.328 -9.327 4.233 1.00 91.25 100 LEU A N 1
ATOM 820 C CA . LEU A 1 100 ? 3.179 -8.650 3.639 1.00 91.25 100 LEU A CA 1
ATOM 821 C C . LEU A 1 100 ? 2.499 -9.546 2.591 1.00 91.25 100 LEU A C 1
ATOM 823 O O . LEU A 1 100 ? 3.196 -10.254 1.858 1.00 91.25 100 LEU A O 1
ATOM 827 N N . PRO A 1 101 ? 1.159 -9.498 2.495 1.00 91.25 101 PRO A N 1
ATOM 828 C CA . PRO A 1 101 ? 0.424 -10.230 1.472 1.00 91.25 101 PRO A CA 1
ATOM 829 C C . PRO A 1 101 ? 0.691 -9.658 0.074 1.00 91.25 101 PRO A C 1
ATOM 831 O O . PRO A 1 101 ? 1.356 -8.635 -0.068 1.00 91.25 101 PRO A O 1
ATOM 834 N N . GLU A 1 102 ? 0.145 -10.313 -0.951 1.00 90.88 102 GLU A N 1
ATOM 835 C CA . GLU A 1 102 ? 0.127 -9.840 -2.343 1.00 90.88 102 GLU A CA 1
ATOM 836 C C . GLU A 1 102 ? -0.455 -8.413 -2.483 1.00 90.88 102 GLU A C 1
ATOM 838 O O . GLU A 1 102 ? -1.277 -7.976 -1.668 1.00 90.88 102 GLU A O 1
ATOM 843 N N . MET A 1 103 ? -0.020 -7.668 -3.513 1.00 90.56 103 MET A N 1
ATOM 844 C CA . MET A 1 103 ? -0.393 -6.255 -3.716 1.00 90.56 103 MET A CA 1
ATOM 845 C C . MET A 1 103 ? -1.909 -6.036 -3.767 1.00 90.56 103 MET A C 1
ATOM 847 O O . MET A 1 103 ? -2.401 -5.002 -3.317 1.00 90.56 103 MET A O 1
ATOM 851 N N . ASP A 1 104 ? -2.648 -6.970 -4.354 1.00 91.56 104 ASP A N 1
ATOM 852 C CA . ASP A 1 104 ? -4.104 -6.925 -4.477 1.00 91.56 104 ASP A CA 1
ATOM 853 C C . ASP A 1 104 ? -4.791 -7.014 -3.108 1.00 91.56 104 ASP A C 1
ATOM 855 O O . ASP A 1 104 ? -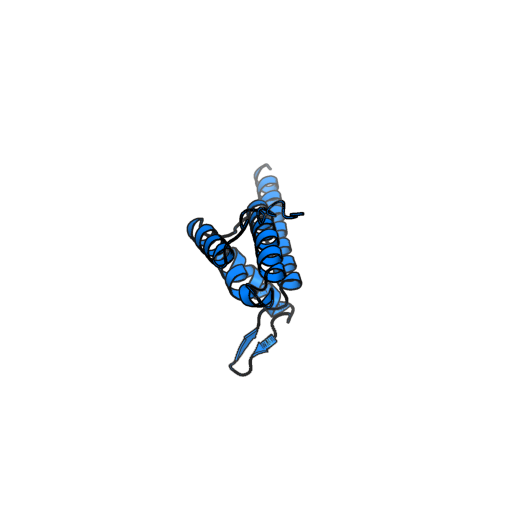5.652 -6.191 -2.790 1.00 91.56 104 ASP A O 1
ATOM 859 N N . ILE A 1 105 ? -4.353 -7.946 -2.262 1.00 92.94 105 ILE A N 1
ATOM 860 C CA . ILE A 1 105 ? -4.830 -8.088 -0.886 1.00 92.94 105 ILE A CA 1
ATOM 861 C C . ILE A 1 105 ? -4.501 -6.819 -0.097 1.00 92.94 105 ILE A C 1
ATOM 863 O O . ILE A 1 105 ? -5.386 -6.251 0.541 1.00 92.94 105 ILE A O 1
ATOM 867 N N . LEU A 1 106 ? -3.261 -6.326 -0.184 1.00 93.69 106 LEU A N 1
ATOM 868 C CA . LEU A 1 106 ? -2.840 -5.106 0.507 1.00 93.69 106 LEU A CA 1
ATOM 869 C C . LEU A 1 106 ? -3.717 -3.897 0.130 1.00 93.69 106 LEU A C 1
ATOM 871 O O . LEU A 1 106 ? -4.167 -3.158 1.008 1.00 93.69 106 LEU A O 1
ATOM 875 N N . ARG A 1 107 ? -4.008 -3.708 -1.164 1.00 94.19 107 ARG A N 1
ATOM 876 C CA . ARG A 1 107 ? -4.888 -2.627 -1.646 1.00 94.19 107 ARG A CA 1
ATOM 877 C C . ARG A 1 107 ? -6.291 -2.723 -1.064 1.00 94.19 107 ARG A C 1
ATOM 879 O O . ARG A 1 107 ? -6.827 -1.698 -0.649 1.00 94.19 107 ARG A O 1
ATOM 886 N N . ASN A 1 108 ? -6.856 -3.927 -1.000 1.00 94.88 108 ASN A N 1
ATOM 887 C CA . ASN A 1 108 ? -8.197 -4.137 -0.460 1.00 94.88 108 ASN A CA 1
ATOM 888 C C . ASN A 1 108 ? -8.282 -3.710 1.009 1.00 94.88 108 ASN A C 1
ATOM 890 O O . ASN A 1 108 ? -9.230 -3.027 1.389 1.00 94.88 108 ASN A O 1
ATOM 894 N N . TYR A 1 109 ? -7.271 -4.037 1.820 1.00 95.81 109 TYR A N 1
ATOM 895 C CA . TYR A 1 109 ? -7.215 -3.582 3.212 1.00 95.81 109 TYR A CA 1
ATOM 896 C C . TYR A 1 109 ? -7.093 -2.061 3.332 1.00 95.81 109 TYR A C 1
ATOM 898 O O . TYR A 1 109 ? -7.768 -1.453 4.163 1.00 95.81 109 TYR A O 1
ATOM 906 N N . ILE A 1 110 ? -6.263 -1.432 2.494 1.00 95.38 110 ILE A N 1
ATOM 907 C CA . ILE A 1 110 ? -6.107 0.029 2.482 1.00 95.38 110 ILE A CA 1
ATOM 908 C C . ILE A 1 110 ? -7.426 0.716 2.108 1.00 95.38 110 ILE A C 1
ATOM 910 O O . ILE A 1 110 ? -7.813 1.692 2.752 1.00 95.38 110 ILE A O 1
ATOM 914 N N . GLU A 1 111 ? -8.116 0.238 1.070 1.00 94.81 111 GLU A N 1
ATOM 915 C CA . GLU A 1 111 ? -9.393 0.818 0.649 1.00 94.81 111 GLU A CA 1
ATOM 916 C C . GLU A 1 111 ? -10.476 0.610 1.714 1.00 94.81 111 GLU A C 1
ATOM 918 O O . GLU A 1 111 ? -11.119 1.586 2.103 1.00 94.81 111 GLU A O 1
ATOM 923 N N . ALA A 1 112 ? -10.602 -0.601 2.268 1.00 94.06 112 ALA A N 1
ATOM 924 C CA . ALA A 1 112 ? -11.57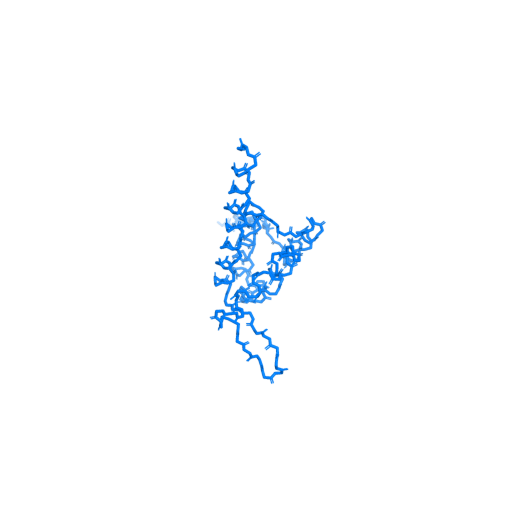4 -0.912 3.315 1.00 94.06 112 ALA A CA 1
ATOM 925 C C . ALA A 1 112 ? -11.408 -0.024 4.561 1.00 94.06 112 ALA A C 1
ATOM 927 O O . ALA A 1 112 ? -12.390 0.525 5.066 1.00 94.06 112 ALA A O 1
ATOM 928 N N . GLU A 1 113 ? -10.171 0.179 5.027 1.00 94.62 113 GLU A N 1
ATOM 929 C CA . GLU A 1 113 ? -9.892 1.035 6.185 1.00 94.62 113 GLU A CA 1
ATOM 930 C C . GLU A 1 113 ? -10.292 2.495 5.922 1.00 94.62 113 GLU A C 1
ATOM 932 O O . GLU A 1 113 ? -10.932 3.157 6.745 1.00 94.62 113 GLU A O 1
ATOM 937 N N . LEU A 1 114 ? -9.950 3.015 4.742 1.00 93.75 114 LEU A N 1
ATOM 938 C CA . LEU A 1 114 ? -10.257 4.395 4.375 1.00 93.75 114 LEU A CA 1
ATOM 939 C C . LEU A 1 114 ? -11.757 4.617 4.146 1.00 93.75 114 LEU A C 1
ATOM 941 O O . LEU A 1 114 ? -12.269 5.691 4.472 1.00 93.75 114 LEU A O 1
ATOM 945 N N . GLU A 1 115 ? -12.475 3.626 3.620 1.00 92.38 115 GLU A N 1
ATOM 946 C CA . GLU A 1 115 ? -13.935 3.656 3.506 1.00 92.38 115 GLU A CA 1
ATOM 947 C C . GLU A 1 115 ? -14.613 3.624 4.881 1.00 92.38 115 GLU A C 1
ATOM 949 O O . GLU A 1 115 ? -15.508 4.436 5.148 1.00 92.38 115 GLU A O 1
ATOM 954 N N . ALA A 1 116 ? -14.148 2.762 5.790 1.00 89.75 116 ALA A N 1
ATOM 955 C CA . ALA A 1 116 ? -14.640 2.709 7.164 1.00 89.75 116 ALA A CA 1
ATOM 956 C C . ALA A 1 116 ? -14.470 4.064 7.872 1.00 89.75 116 ALA A C 1
ATOM 958 O O . ALA A 1 116 ? -15.420 4.574 8.482 1.00 89.75 116 ALA A O 1
ATOM 959 N N . ALA A 1 117 ? -13.309 4.707 7.714 1.00 88.25 117 ALA A N 1
ATOM 960 C CA . ALA A 1 117 ? -13.041 6.030 8.272 1.00 88.25 117 ALA A CA 1
ATOM 961 C C . ALA A 1 117 ? -14.031 7.100 7.764 1.00 88.25 117 ALA A C 1
ATOM 963 O O . ALA A 1 117 ? -14.501 7.943 8.539 1.00 88.25 117 ALA A O 1
ATOM 964 N N . VAL A 1 118 ? -14.409 7.053 6.480 1.00 87.75 118 VAL A N 1
ATOM 965 C CA . VAL A 1 118 ? -15.418 7.956 5.894 1.00 87.75 118 VAL A CA 1
ATOM 966 C C . VAL A 1 118 ? -16.797 7.734 6.524 1.00 87.75 118 VAL A C 1
ATOM 968 O O . VAL A 1 118 ? -17.468 8.702 6.898 1.00 87.75 118 VAL A O 1
ATOM 971 N N . VAL A 1 119 ? -17.221 6.478 6.680 1.00 85.62 119 VAL A N 1
ATOM 972 C CA . VAL A 1 119 ? -18.528 6.132 7.267 1.00 85.62 119 VAL A CA 1
ATOM 973 C C . VAL A 1 119 ? -18.618 6.576 8.729 1.00 85.62 119 VAL A C 1
ATOM 975 O O . VAL A 1 119 ? -19.617 7.182 9.129 1.00 85.62 119 VAL A O 1
ATOM 978 N N . ILE A 1 120 ? -17.576 6.326 9.525 1.00 84.00 120 ILE A N 1
ATOM 979 C CA . ILE A 1 120 ? -17.516 6.723 10.941 1.00 84.00 120 ILE A CA 1
ATOM 980 C C . ILE A 1 120 ? -17.584 8.250 11.074 1.00 84.00 120 ILE A C 1
ATOM 982 O O . ILE A 1 120 ? -18.360 8.782 11.878 1.00 84.00 120 ILE A O 1
ATOM 986 N N . LYS A 1 121 ? -16.837 8.977 10.235 1.00 81.06 121 LYS A N 1
ATOM 987 C CA . LYS A 1 121 ? -16.868 10.444 10.218 1.00 81.06 121 LYS A CA 1
ATOM 988 C C . LYS A 1 121 ? -18.266 10.979 9.905 1.00 81.06 121 LYS A C 1
ATOM 990 O O . LYS A 1 121 ? -18.726 11.896 10.577 1.00 81.06 121 LYS A O 1
ATOM 995 N N . ARG A 1 122 ? -18.982 10.373 8.955 1.00 78.06 122 ARG A N 1
ATOM 996 C CA . ARG A 1 122 ? -20.364 10.760 8.631 1.00 78.06 122 ARG A CA 1
ATOM 997 C C . ARG A 1 122 ? -21.326 10.523 9.801 1.00 78.06 122 ARG A C 1
ATOM 999 O O . ARG A 1 122 ? -22.121 11.405 10.115 1.00 78.06 122 ARG A O 1
ATOM 1006 N N . LYS A 1 123 ? -21.242 9.366 10.470 1.00 71.69 123 LYS A N 1
ATOM 1007 C CA . LYS A 1 123 ? -22.096 9.040 11.631 1.00 71.69 123 LYS A CA 1
ATOM 1008 C C . LYS A 1 123 ? -21.897 10.017 12.794 1.00 71.69 123 LYS A C 1
ATOM 1010 O O . LYS A 1 123 ? -22.873 10.472 13.376 1.00 71.69 123 LYS A O 1
ATOM 1015 N N . SER A 1 124 ? -20.649 10.384 13.086 1.00 74.75 124 SER A N 1
ATOM 1016 C CA . SER A 1 124 ? -20.331 11.336 14.165 1.00 74.75 124 SER A CA 1
ATOM 1017 C C . SER A 1 124 ? -20.741 12.788 13.879 1.00 74.75 124 SER A C 1
ATOM 1019 O O . SER A 1 124 ? -20.879 13.572 14.813 1.00 74.75 124 SER A O 1
ATOM 1021 N N . GLN A 1 125 ? -20.928 13.170 12.611 1.00 72.38 125 GLN A N 1
ATOM 1022 C CA . GLN A 1 125 ? -21.474 14.481 12.236 1.00 72.38 125 GLN A CA 1
ATOM 1023 C C . GLN A 1 125 ? -22.999 14.530 12.390 1.00 72.38 125 GLN A C 1
ATOM 1025 O O . GLN A 1 125 ? -23.536 15.537 12.845 1.00 72.38 125 GLN A O 1
ATOM 1030 N N . LEU A 1 126 ? -23.682 13.430 12.062 1.00 70.81 126 LEU A N 1
ATOM 1031 C CA . LEU A 1 126 ? -25.128 13.295 12.249 1.00 70.81 126 LEU A CA 1
ATOM 1032 C C . LEU A 1 126 ? -25.505 13.355 13.737 1.00 70.81 126 LEU A C 1
ATOM 1034 O O . LEU A 1 126 ? -26.382 14.122 14.099 1.00 70.81 126 LEU A O 1
ATOM 1038 N N . SER A 1 127 ? -24.772 12.657 14.611 1.00 68.38 127 SER A N 1
ATOM 1039 C CA . SER A 1 127 ? -25.064 12.619 16.056 1.00 68.38 127 SER A CA 1
ATOM 1040 C C . SER A 1 127 ? -24.751 13.909 16.831 1.00 68.38 127 SER A C 1
ATOM 1042 O O . SER A 1 127 ? -24.940 13.940 18.040 1.00 68.38 127 SER A O 1
ATOM 1044 N N . LYS A 1 128 ? -24.162 14.927 16.190 1.00 63.19 128 LYS A N 1
ATOM 1045 C CA . LYS A 1 128 ? -23.849 16.239 16.797 1.00 63.19 128 LYS A CA 1
ATOM 1046 C C . LYS A 1 128 ? -24.831 17.337 16.378 1.00 63.19 128 LYS A C 1
ATOM 1048 O O . LYS A 1 128 ? -24.646 18.483 16.774 1.00 63.19 128 LYS A O 1
ATOM 1053 N N . SER A 1 129 ? -25.792 17.000 15.521 1.00 59.75 129 SER A N 1
ATOM 1054 C CA . SER A 1 129 ? -26.774 17.938 14.965 1.00 59.75 129 SER A CA 1
ATOM 1055 C C . SER A 1 129 ? -28.162 17.792 15.609 1.00 59.75 129 SER A C 1
ATOM 1057 O O . SER A 1 129 ? -29.078 18.494 15.188 1.00 59.75 129 SER A O 1
ATOM 1059 N N . ASP A 1 130 ? -28.281 16.914 16.611 1.00 49.00 130 ASP A N 1
ATOM 1060 C CA . ASP A 1 130 ? -29.448 16.683 17.475 1.00 49.00 130 ASP A CA 1
ATOM 1061 C C . ASP A 1 130 ? -29.141 17.176 18.900 1.00 49.00 130 ASP A C 1
ATOM 1063 O O . ASP A 1 130 ? -30.067 17.693 19.564 1.00 49.00 130 ASP A O 1
#

Organism: NCBI:txid1389203